Protein AF-A0A2V5QKK0-F1 (afdb_monomer_lite)

Radius of gyration: 15.45 Å; chains: 1; bounding box: 34×43×41 Å

pLDDT: mean 78.15, std 19.07, range [40.31, 93.19]

Secondary structure (DSSP, 8-state):
----------------TTSPPEEEBSS-EEEEETTEEEEEPTT-EEEEEEEETTTEEEEEETTEEEEEEGGGBS--

Sequence (76 aa):
MFGKSASSPLPAATSKPGDPKTVTLTQSVSITVPYGTVGIHPGTILPLISRVGSDKVRVRYDGADYDIPLSATDLH

Foldseek 3Di:
DDDPPPPPPPPPPPDDVPDQDKWFFQAWWWWADPVGIDIDHGRDIWGWPAADPDFWTWTDDPNDITIDGCVRIPND

Structure (mmCIF, N/CA/C/O ba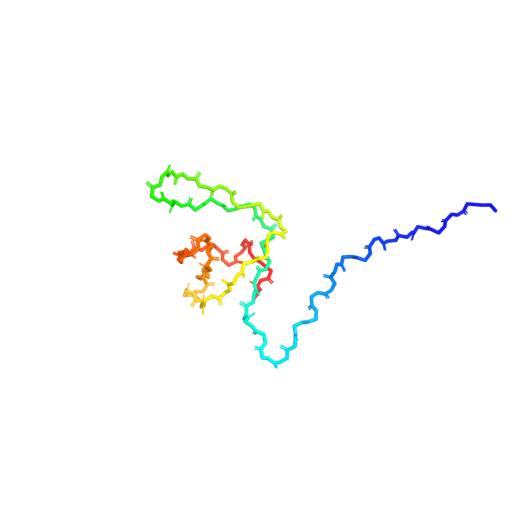ckbone):
data_AF-A0A2V5QKK0-F1
#
_entry.id   AF-A0A2V5QKK0-F1
#
loop_
_atom_site.group_PDB
_atom_site.id
_atom_site.type_symbol
_atom_site.label_atom_id
_atom_site.label_alt_id
_atom_site.label_comp_id
_atom_site.label_asym_id
_atom_site.label_entity_id
_atom_site.label_seq_id
_atom_site.pdbx_PDB_ins_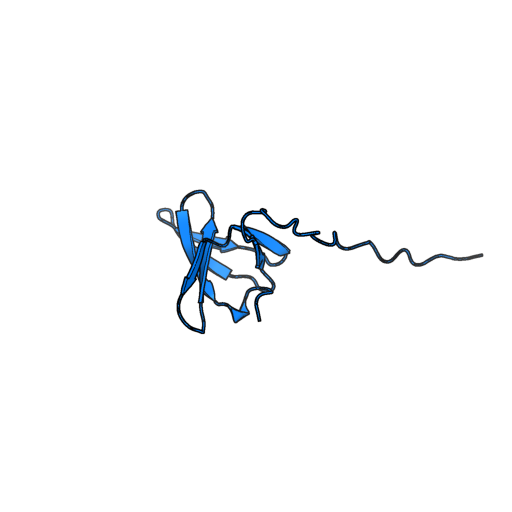code
_atom_site.Cartn_x
_atom_site.Cartn_y
_atom_site.Cartn_z
_atom_site.occupancy
_atom_site.B_iso_or_equiv
_atom_site.auth_seq_id
_atom_site.auth_comp_id
_atom_site.auth_asym_id
_atom_site.auth_atom_id
_atom_site.pdbx_PDB_model_num
ATOM 1 N N . MET A 1 1 ? 11.719 33.843 32.179 1.00 50.22 1 MET A N 1
ATOM 2 C CA . MET A 1 1 ? 10.355 33.371 31.862 1.00 50.22 1 MET A CA 1
ATOM 3 C C . MET A 1 1 ? 10.318 32.985 30.386 1.00 50.22 1 MET A C 1
ATOM 5 O O . MET A 1 1 ? 10.939 33.704 29.618 1.00 50.22 1 MET A O 1
ATOM 9 N N . PHE A 1 2 ? 9.612 31.891 30.047 1.00 56.06 2 PHE A N 1
ATOM 10 C CA . PHE A 1 2 ? 9.309 31.354 28.696 1.00 56.06 2 PHE A CA 1
ATOM 11 C C . PHE A 1 2 ? 10.529 30.852 27.898 1.00 56.06 2 PHE A C 1
ATOM 13 O O . PHE A 1 2 ? 11.477 31.583 27.682 1.00 56.06 2 PHE A O 1
ATOM 20 N N . GLY A 1 3 ? 10.637 29.626 27.402 1.00 40.75 3 GLY A N 1
ATOM 21 C CA . GLY A 1 3 ? 9.806 28.430 27.379 1.00 40.75 3 GLY A CA 1
ATOM 22 C C . GLY A 1 3 ? 10.595 27.474 26.481 1.00 40.75 3 GLY A C 1
ATOM 23 O O . GLY A 1 3 ? 10.909 27.825 25.348 1.00 40.75 3 GLY A O 1
ATOM 24 N N . LYS A 1 4 ? 11.042 26.329 27.004 1.00 41.19 4 LYS A N 1
ATOM 25 C CA . LYS A 1 4 ? 11.788 25.346 26.211 1.00 41.19 4 LYS A CA 1
ATOM 26 C C . LYS A 1 4 ? 10.831 24.806 25.147 1.00 41.19 4 LYS A C 1
ATOM 28 O O . LYS A 1 4 ? 9.889 24.105 25.505 1.00 41.19 4 LYS A O 1
ATOM 33 N N . SER A 1 5 ? 11.057 25.135 23.876 1.00 44.66 5 SER A N 1
ATOM 34 C CA . SER A 1 5 ? 10.428 24.433 22.757 1.00 44.66 5 SER A CA 1
ATOM 35 C C . SER A 1 5 ? 10.887 22.983 22.815 1.00 44.66 5 SER A C 1
ATOM 37 O O . SER A 1 5 ? 11.973 22.639 22.357 1.00 44.66 5 SER A O 1
ATOM 39 N N . ALA A 1 6 ? 10.091 22.143 23.468 1.00 43.16 6 ALA A N 1
ATOM 40 C CA . ALA A 1 6 ? 10.230 20.709 23.373 1.00 43.16 6 ALA A CA 1
ATOM 41 C C . ALA A 1 6 ? 9.838 20.330 21.942 1.00 43.16 6 ALA A C 1
ATOM 43 O O . ALA A 1 6 ? 8.658 20.188 21.627 1.00 43.16 6 ALA A O 1
ATOM 44 N N . SER A 1 7 ? 10.833 20.227 21.060 1.00 40.31 7 SER A N 1
ATOM 45 C CA . SER A 1 7 ? 10.697 19.461 19.827 1.00 40.31 7 SER A CA 1
ATOM 46 C C . SER A 1 7 ? 10.270 18.062 20.246 1.00 40.31 7 SER A C 1
ATOM 48 O O . SER A 1 7 ? 11.040 17.348 20.887 1.00 40.31 7 SER A O 1
ATOM 50 N N . SER A 1 8 ? 9.012 17.721 19.979 1.00 44.41 8 SER A N 1
ATOM 51 C CA . SER A 1 8 ? 8.484 16.383 20.217 1.00 44.41 8 SER A CA 1
ATOM 52 C C . SER A 1 8 ? 9.451 15.386 19.573 1.00 44.41 8 SER A C 1
ATOM 54 O O . SER A 1 8 ? 9.708 15.524 18.372 1.00 44.41 8 SER A O 1
ATOM 56 N N . PRO A 1 9 ? 10.065 14.450 20.319 1.00 48.16 9 PRO A N 1
ATOM 57 C CA . PRO A 1 9 ? 10.899 13.449 19.687 1.00 48.16 9 PRO A CA 1
ATOM 58 C C . PRO A 1 9 ? 9.972 12.614 18.803 1.00 48.16 9 PRO A C 1
ATOM 60 O O . PRO A 1 9 ? 9.148 11.851 19.305 1.00 48.16 9 PRO A O 1
ATOM 63 N N . LEU A 1 10 ? 10.075 12.780 17.479 1.00 43.78 10 LEU A N 1
ATOM 64 C CA . LEU A 1 10 ? 9.621 11.746 16.555 1.00 43.78 10 LEU A CA 1
ATOM 65 C C . LEU A 1 10 ? 10.264 10.442 17.050 1.00 43.78 10 LEU A C 1
ATOM 67 O O . LEU A 1 10 ? 11.473 10.454 17.305 1.00 43.78 10 LEU A O 1
ATOM 71 N N . PRO A 1 11 ? 9.509 9.349 17.248 1.00 47.91 11 PRO A N 1
ATOM 72 C CA . PRO A 1 11 ? 10.109 8.090 17.649 1.00 47.91 11 PRO A CA 1
ATOM 73 C C . PRO A 1 11 ?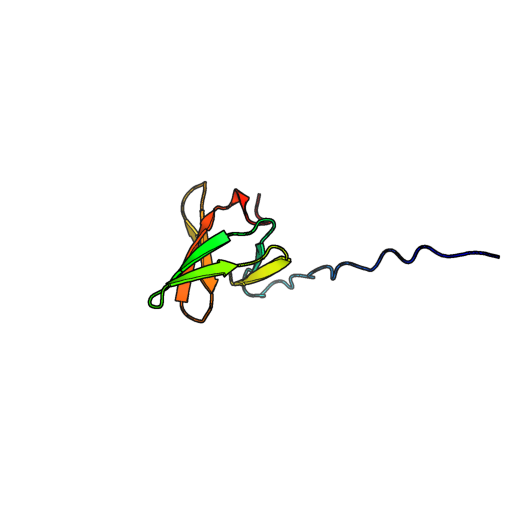 11.145 7.703 16.591 1.00 47.91 11 PRO A C 1
ATOM 75 O O . PRO A 1 11 ? 10.804 7.356 15.462 1.00 47.91 11 PRO A O 1
ATOM 78 N N . ALA A 1 12 ? 12.423 7.816 16.950 1.00 48.75 12 ALA A N 1
ATOM 79 C CA . ALA A 1 12 ? 13.514 7.262 16.178 1.00 48.75 12 ALA A CA 1
ATOM 80 C C . ALA A 1 12 ? 13.333 5.744 16.227 1.00 48.75 12 ALA A C 1
ATOM 82 O O . ALA A 1 12 ? 13.561 5.125 17.266 1.00 48.75 12 ALA A O 1
ATOM 83 N N . ALA A 1 13 ? 12.850 5.162 15.132 1.00 50.34 13 ALA A N 1
ATOM 84 C CA . ALA A 1 13 ? 12.801 3.722 14.958 1.00 50.34 13 ALA A CA 1
ATOM 85 C C . ALA A 1 13 ? 14.244 3.197 14.948 1.00 50.34 13 ALA A C 1
ATOM 87 O O . ALA A 1 13 ? 14.934 3.203 13.931 1.00 50.34 13 ALA A O 1
ATOM 88 N N . THR A 1 14 ? 14.735 2.797 16.116 1.00 42.22 14 THR A N 1
ATOM 89 C CA . THR A 1 14 ? 15.967 2.035 16.279 1.00 42.22 14 THR A CA 1
ATOM 90 C C . THR A 1 14 ? 15.727 0.633 15.730 1.00 42.22 14 THR A C 1
ATOM 92 O O . THR A 1 14 ? 15.351 -0.274 16.466 1.00 42.22 14 THR A O 1
ATOM 95 N N . SER A 1 15 ? 15.925 0.456 14.424 1.00 45.56 15 SER A N 1
ATOM 96 C CA . SER A 1 15 ? 15.933 -0.863 13.789 1.00 45.56 15 SER A CA 1
ATOM 97 C C . SER A 1 15 ? 17.131 -1.662 14.313 1.00 45.56 15 SER A C 1
ATOM 99 O O . SER A 1 15 ? 18.284 -1.408 13.957 1.00 45.56 15 SER A O 1
ATOM 101 N N . LYS A 1 16 ? 16.862 -2.610 15.206 1.00 45.31 16 LYS A N 1
ATOM 102 C CA . LYS A 1 16 ? 17.787 -3.616 15.719 1.00 45.31 16 LYS A CA 1
ATOM 103 C C . LYS A 1 16 ? 18.169 -4.571 14.574 1.00 45.31 16 LYS A C 1
ATOM 105 O O . LYS A 1 16 ? 17.330 -4.919 13.738 1.00 45.31 16 LYS A O 1
ATOM 110 N N . PRO A 1 17 ? 19.423 -5.051 14.508 1.00 40.94 17 PRO A N 1
ATOM 111 C CA . PRO A 1 17 ? 19.826 -6.030 13.501 1.00 40.94 17 PRO A CA 1
ATOM 112 C C . PRO A 1 17 ? 19.074 -7.347 13.750 1.00 40.94 17 PRO A C 1
ATOM 114 O O . PRO A 1 17 ? 19.356 -8.050 14.718 1.00 40.94 17 PRO A O 1
ATOM 117 N N . GLY A 1 18 ? 18.074 -7.642 12.916 1.00 51.50 18 GLY A N 1
ATOM 118 C CA . GLY A 1 18 ? 17.166 -8.788 13.066 1.00 51.50 18 GLY A CA 1
ATOM 119 C C . GLY A 1 18 ? 15.679 -8.427 13.022 1.00 51.50 18 GLY A C 1
ATOM 120 O O . GLY A 1 18 ? 14.851 -9.333 12.948 1.00 51.50 18 GLY A O 1
ATOM 121 N N . ASP A 1 19 ? 15.332 -7.138 13.032 1.00 57.84 19 ASP A N 1
ATOM 122 C CA . ASP A 1 19 ? 13.941 -6.711 12.905 1.00 57.84 19 ASP A CA 1
ATOM 123 C C . ASP A 1 19 ? 13.403 -6.949 11.486 1.00 57.84 19 ASP A C 1
ATOM 125 O O . ASP A 1 19 ? 14.141 -6.793 10.501 1.00 57.84 19 ASP A O 1
ATOM 129 N N . PRO A 1 20 ? 12.110 -7.310 11.348 1.00 63.97 20 PRO A N 1
ATOM 130 C CA . PRO A 1 20 ? 11.457 -7.321 10.049 1.00 63.97 20 PRO A CA 1
ATOM 131 C C . PRO A 1 20 ? 11.666 -5.953 9.402 1.00 63.97 20 PRO A C 1
ATOM 133 O O . PRO A 1 20 ? 11.409 -4.921 10.025 1.00 63.97 20 PRO A O 1
ATOM 136 N N . LYS A 1 21 ? 12.158 -5.937 8.156 1.00 83.88 21 LYS A N 1
ATOM 137 C CA . LYS A 1 21 ? 12.301 -4.687 7.408 1.00 83.88 21 LYS A CA 1
ATOM 138 C C . LYS A 1 21 ? 10.932 -4.019 7.406 1.00 83.88 21 LYS A C 1
ATOM 140 O O . LYS A 1 21 ? 9.950 -4.626 6.990 1.00 83.88 21 LYS A O 1
ATOM 145 N N . THR A 1 22 ? 10.854 -2.808 7.924 1.00 87.81 22 THR A N 1
ATOM 146 C CA . THR A 1 22 ? 9.642 -1.994 7.899 1.00 87.81 22 THR A CA 1
ATOM 147 C C . THR A 1 22 ? 9.922 -0.745 7.092 1.00 87.81 22 THR A C 1
ATOM 149 O O . THR A 1 22 ? 11.072 -0.341 6.918 1.00 87.81 22 THR A O 1
ATOM 152 N N . VAL A 1 23 ? 8.862 -0.171 6.545 1.00 89.31 23 VAL A N 1
ATOM 153 C CA . VAL A 1 23 ? 8.910 1.072 5.790 1.00 89.31 23 VAL A CA 1
ATOM 154 C C . VAL A 1 23 ? 7.839 1.997 6.298 1.00 89.31 23 VAL A C 1
ATOM 156 O O . VAL A 1 23 ? 6.702 1.587 6.527 1.00 89.31 23 VAL A O 1
ATOM 159 N N . THR A 1 24 ? 8.211 3.254 6.459 1.00 92.19 24 THR A N 1
ATOM 160 C CA . THR A 1 24 ? 7.262 4.303 6.793 1.00 92.19 24 THR A CA 1
ATOM 161 C C . THR A 1 24 ? 6.766 4.927 5.503 1.00 92.19 24 THR A C 1
ATOM 163 O O . THR A 1 24 ? 7.556 5.268 4.620 1.00 92.19 24 THR A O 1
ATOM 166 N N . LEU A 1 25 ? 5.453 5.073 5.392 1.00 92.00 25 LEU A N 1
ATOM 167 C CA . LEU A 1 25 ? 4.835 5.832 4.319 1.00 92.00 25 LEU A CA 1
ATOM 168 C C . LEU A 1 25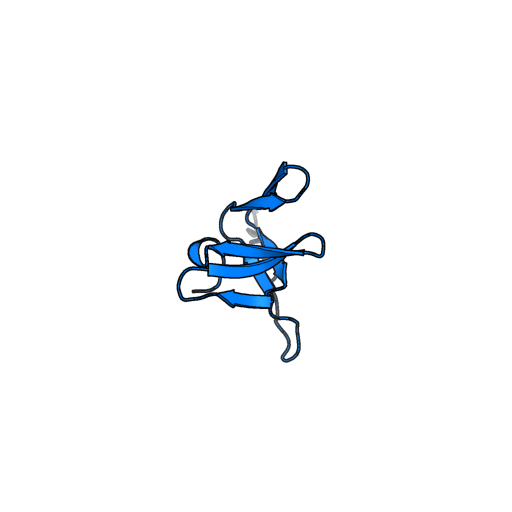 ? 5.080 7.324 4.525 1.00 92.00 25 LEU A C 1
ATOM 170 O O . LEU A 1 25 ? 4.734 7.877 5.563 1.00 92.00 25 LEU A O 1
ATOM 174 N N . THR A 1 26 ? 5.655 7.986 3.533 1.00 91.88 26 THR A N 1
ATOM 175 C CA . THR A 1 26 ? 5.849 9.443 3.511 1.00 91.88 26 THR A CA 1
ATOM 176 C C . THR A 1 26 ? 4.699 10.144 2.793 1.00 91.88 26 THR A C 1
ATOM 178 O O . THR A 1 26 ? 4.469 11.334 3.004 1.00 91.88 26 THR A O 1
ATOM 181 N N . GLN A 1 27 ? 3.936 9.404 1.986 1.00 91.31 27 GLN A N 1
ATOM 182 C CA . GLN A 1 27 ? 2.787 9.899 1.236 1.00 91.31 27 GLN A CA 1
ATOM 183 C C . GLN A 1 27 ? 1.577 8.982 1.417 1.00 91.31 27 GLN A C 1
ATOM 185 O O . GLN A 1 27 ? 1.712 7.797 1.727 1.00 91.31 27 GLN A O 1
ATOM 190 N N . SER A 1 28 ? 0.383 9.534 1.203 1.00 91.19 28 SER A N 1
ATOM 191 C CA . SER A 1 28 ? -0.848 8.747 1.169 1.00 91.19 28 SER A CA 1
ATOM 192 C C . SER A 1 28 ? -0.841 7.821 -0.046 1.00 91.19 28 SER A C 1
ATOM 194 O O . SER A 1 28 ? -0.654 8.292 -1.169 1.00 91.19 28 SER A O 1
ATOM 196 N N . VAL A 1 29 ? -1.107 6.530 0.149 1.00 91.31 29 VAL A N 1
ATOM 197 C CA . VAL A 1 29 ? -1.178 5.555 -0.952 1.00 91.31 29 VAL A CA 1
ATOM 198 C C . VAL A 1 29 ? -2.521 4.864 -0.945 1.00 91.31 29 VAL A C 1
ATOM 200 O O . VAL A 1 29 ? -3.005 4.457 0.103 1.00 91.31 29 VAL A O 1
ATOM 203 N N . SER A 1 30 ? -3.121 4.711 -2.117 1.00 92.00 30 SER A N 1
ATOM 204 C CA . SER A 1 30 ? -4.350 3.937 -2.268 1.00 92.00 30 SER A CA 1
ATOM 205 C C . SER A 1 30 ? -4.008 2.532 -2.740 1.00 92.00 30 SER A C 1
ATOM 207 O O . SER A 1 30 ? -3.380 2.373 -3.785 1.00 92.00 30 SER A O 1
ATOM 209 N N . ILE A 1 31 ? -4.425 1.522 -1.983 1.00 89.38 31 ILE A N 1
ATOM 210 C CA . ILE A 1 31 ? -4.315 0.116 -2.370 1.00 89.38 31 ILE A CA 1
ATOM 211 C C . ILE A 1 31 ? -5.699 -0.440 -2.701 1.00 89.38 31 ILE A C 1
ATOM 213 O O . ILE A 1 31 ? -6.701 -0.074 -2.085 1.00 89.38 31 ILE A O 1
ATOM 217 N N . THR A 1 32 ? -5.761 -1.319 -3.697 1.00 90.19 32 THR A N 1
ATOM 218 C CA . THR A 1 32 ? -7.002 -2.016 -4.050 1.00 90.19 32 THR A CA 1
ATOM 219 C C . THR A 1 32 ? -7.056 -3.322 -3.277 1.00 90.19 32 THR A C 1
ATOM 221 O O . THR A 1 32 ? -6.204 -4.184 -3.472 1.00 90.19 32 THR A O 1
ATOM 224 N N . VAL A 1 33 ? -8.047 -3.452 -2.404 1.00 87.12 33 VAL A N 1
ATOM 225 C CA . VAL A 1 33 ? -8.319 -4.635 -1.582 1.00 87.12 33 VAL A CA 1
ATOM 226 C C . VAL A 1 33 ? -9.616 -5.307 -2.068 1.00 87.12 33 VAL A C 1
ATOM 228 O O . VAL A 1 33 ? -10.388 -4.685 -2.800 1.00 87.12 33 VAL A O 1
ATOM 231 N N . PRO A 1 34 ? -9.923 -6.561 -1.682 1.00 85.88 34 PRO A N 1
ATOM 232 C CA . PRO A 1 34 ? -11.096 -7.277 -2.205 1.00 85.88 34 PRO A CA 1
ATOM 233 C C . PRO A 1 34 ? -12.446 -6.582 -1.966 1.00 85.88 34 PRO A C 1
ATOM 235 O O . PRO A 1 34 ? -13.388 -6.783 -2.725 1.00 85.88 34 PRO A O 1
ATOM 238 N N . TYR A 1 35 ? -12.544 -5.768 -0.914 1.00 86.12 35 TYR A N 1
ATOM 239 C CA . TYR A 1 35 ? -13.758 -5.051 -0.514 1.00 86.12 35 TYR A CA 1
ATOM 240 C C . TYR A 1 35 ? -13.758 -3.560 -0.902 1.00 86.12 35 TYR A C 1
ATOM 242 O O . TYR A 1 35 ? -14.662 -2.833 -0.497 1.00 86.12 35 TYR A O 1
ATOM 250 N N . GLY A 1 36 ? -12.777 -3.083 -1.683 1.00 89.19 36 GLY A N 1
ATOM 251 C CA . GLY A 1 36 ? -12.743 -1.705 -2.182 1.00 89.19 36 GLY A CA 1
ATOM 252 C C . GLY A 1 36 ? -11.338 -1.122 -2.315 1.00 89.19 36 GLY A C 1
ATOM 253 O O . GLY A 1 36 ? -10.356 -1.832 -2.504 1.00 89.19 36 GLY A O 1
ATOM 254 N N . THR A 1 37 ? -11.225 0.199 -2.215 1.00 90.94 37 THR A N 1
ATOM 255 C CA . THR A 1 37 ? -9.932 0.894 -2.195 1.00 90.94 37 THR A CA 1
ATOM 256 C C . THR A 1 37 ? -9.691 1.455 -0.803 1.00 90.94 37 THR A C 1
ATOM 258 O O . THR A 1 37 ? -10.537 2.169 -0.269 1.00 90.94 37 THR A O 1
ATOM 261 N N . VAL A 1 38 ? -8.537 1.141 -0.218 1.00 89.94 38 VAL A N 1
ATOM 262 C CA . VAL A 1 38 ? -8.128 1.645 1.096 1.00 89.94 38 VAL A CA 1
ATOM 263 C C . VAL A 1 38 ? -7.001 2.650 0.913 1.00 89.94 38 VAL A C 1
ATOM 265 O O . VAL A 1 38 ? -5.992 2.358 0.273 1.00 89.94 38 VAL A O 1
ATOM 268 N N . GLY A 1 39 ? -7.178 3.841 1.483 1.00 91.31 39 GLY A N 1
ATOM 269 C CA . GLY A 1 39 ? -6.126 4.846 1.591 1.00 91.31 39 GLY A CA 1
ATOM 270 C C . GLY A 1 39 ? -5.286 4.604 2.840 1.00 91.31 39 GLY A C 1
ATOM 271 O O . GLY A 1 39 ? -5.793 4.694 3.955 1.00 91.31 39 GLY A O 1
ATOM 272 N N . ILE A 1 40 ? -4.000 4.319 2.665 1.00 90.88 40 ILE A N 1
ATOM 273 C CA . ILE A 1 40 ? -3.032 4.245 3.755 1.00 90.88 40 ILE A CA 1
ATOM 274 C C . ILE A 1 40 ? -2.413 5.626 3.935 1.00 90.88 40 ILE A C 1
ATOM 276 O O . ILE A 1 40 ? -1.873 6.208 2.994 1.00 90.88 40 ILE A O 1
ATOM 280 N N . HIS A 1 41 ? -2.514 6.156 5.148 1.00 91.12 41 HIS A N 1
ATOM 281 C CA . HIS A 1 41 ? -2.061 7.502 5.468 1.00 91.12 41 HIS A CA 1
ATOM 282 C C . HIS A 1 41 ? -0.531 7.573 5.625 1.00 91.12 41 HIS A C 1
ATOM 284 O O . HIS A 1 41 ? 0.094 6.591 6.046 1.00 91.12 41 HIS A O 1
ATOM 290 N N . PRO A 1 42 ? 0.084 8.735 5.347 1.00 91.06 42 PRO A N 1
ATOM 291 C CA . PRO A 1 42 ? 1.486 8.973 5.661 1.00 91.06 42 PRO A CA 1
ATOM 292 C C . PRO A 1 42 ? 1.726 8.847 7.172 1.00 91.06 42 PRO A C 1
ATOM 294 O O . PRO A 1 42 ? 0.836 9.093 7.984 1.00 91.06 42 PRO A O 1
ATOM 297 N N . GLY A 1 43 ? 2.932 8.435 7.549 1.00 88.50 43 GLY A N 1
ATOM 298 C CA . GLY A 1 43 ? 3.314 8.066 8.911 1.00 88.50 43 GLY A CA 1
ATOM 299 C C . GLY A 1 43 ? 2.991 6.614 9.276 1.00 88.50 43 GLY A C 1
ATOM 300 O O . GLY A 1 43 ? 3.440 6.141 10.317 1.00 88.50 43 GLY A O 1
ATOM 301 N N . THR A 1 44 ? 2.257 5.881 8.431 1.00 89.56 44 THR A N 1
ATOM 302 C CA . THR A 1 44 ? 1.976 4.461 8.676 1.00 89.56 44 THR A CA 1
ATOM 303 C C . THR A 1 44 ? 3.237 3.628 8.468 1.00 89.56 44 THR A C 1
ATOM 305 O O . THR A 1 44 ? 3.891 3.731 7.429 1.00 89.56 44 THR A O 1
ATOM 308 N N . ILE A 1 45 ? 3.551 2.773 9.440 1.00 90.81 45 ILE A N 1
ATOM 309 C CA . ILE A 1 45 ? 4.672 1.834 9.376 1.00 90.81 45 ILE A CA 1
ATOM 310 C C . ILE A 1 45 ? 4.147 0.493 8.871 1.00 90.81 45 ILE A C 1
ATOM 312 O O . ILE A 1 45 ? 3.283 -0.117 9.500 1.00 90.81 45 ILE A O 1
ATOM 316 N N . LEU A 1 46 ? 4.677 0.029 7.743 1.00 89.62 46 LEU A N 1
ATOM 317 C CA . LEU A 1 46 ? 4.285 -1.225 7.113 1.00 89.62 46 LEU A CA 1
ATOM 318 C C . LEU A 1 46 ? 5.453 -2.214 7.076 1.00 89.62 46 LEU A C 1
ATOM 320 O O . LEU A 1 46 ? 6.585 -1.815 6.795 1.00 89.62 46 LEU A O 1
ATOM 324 N N . PRO A 1 47 ? 5.208 -3.515 7.303 1.00 91.62 47 PRO A N 1
ATOM 325 C CA . PRO A 1 47 ? 6.191 -4.551 7.027 1.00 91.62 47 PRO A CA 1
ATOM 326 C C . PRO A 1 47 ? 6.551 -4.568 5.541 1.00 91.62 47 PRO A C 1
ATOM 328 O O . PRO A 1 47 ? 5.689 -4.764 4.684 1.00 91.62 47 PRO A O 1
ATOM 331 N N . LEU A 1 48 ? 7.832 -4.402 5.243 1.00 89.94 48 LEU A N 1
ATOM 332 C CA . LEU A 1 48 ? 8.397 -4.575 3.917 1.00 89.94 48 LEU A CA 1
ATOM 333 C C . LEU A 1 48 ? 8.682 -6.051 3.684 1.00 89.94 48 LEU A C 1
ATOM 335 O O . LEU A 1 48 ? 9.491 -6.664 4.380 1.00 89.94 48 LEU A O 1
ATOM 339 N N . ILE A 1 49 ? 8.047 -6.600 2.658 1.00 90.75 49 ILE A N 1
ATOM 340 C CA . ILE A 1 49 ? 8.290 -7.965 2.207 1.00 90.75 49 ILE A CA 1
ATOM 341 C C . ILE A 1 49 ? 9.495 -7.976 1.266 1.00 90.75 49 ILE A C 1
ATOM 343 O O . ILE A 1 49 ? 10.466 -8.697 1.493 1.00 90.75 49 ILE A O 1
ATOM 347 N N . SER A 1 50 ? 9.463 -7.140 0.228 1.00 88.56 50 SER A N 1
ATOM 348 C CA . SER A 1 50 ? 10.528 -7.044 -0.773 1.00 88.56 50 SER A CA 1
ATOM 349 C C . SER A 1 50 ? 10.432 -5.746 -1.578 1.00 88.56 50 SER A C 1
ATOM 351 O O . SER A 1 50 ? 9.412 -5.064 -1.566 1.00 88.56 50 SER A O 1
ATOM 353 N N . ARG A 1 51 ? 11.502 -5.378 -2.290 1.00 87.38 51 ARG A N 1
ATOM 354 C CA . ARG A 1 51 ? 11.460 -4.310 -3.300 1.00 87.38 51 ARG A CA 1
ATOM 355 C C . ARG A 1 51 ? 11.095 -4.938 -4.648 1.00 87.38 51 ARG A C 1
ATOM 357 O O . ARG A 1 51 ? 11.677 -5.958 -5.014 1.00 87.38 51 ARG A O 1
ATOM 364 N N . VAL A 1 52 ? 10.126 -4.358 -5.352 1.00 88.56 52 VAL A N 1
ATOM 365 C CA . VAL A 1 52 ? 9.630 -4.856 -6.641 1.00 88.56 52 VAL A CA 1
ATOM 366 C C . VAL A 1 52 ? 10.074 -3.874 -7.716 1.00 88.56 52 VAL A C 1
ATOM 368 O O . VAL A 1 52 ? 9.477 -2.818 -7.899 1.00 88.56 52 VAL A O 1
ATOM 371 N N . GLY A 1 53 ? 11.165 -4.213 -8.401 1.00 83.81 53 GLY A N 1
ATOM 372 C CA . GLY A 1 53 ? 11.779 -3.324 -9.385 1.00 83.81 53 GLY A CA 1
ATOM 373 C C . GLY A 1 53 ? 12.451 -2.104 -8.748 1.00 83.81 53 GLY A C 1
ATOM 374 O O . GLY A 1 53 ? 12.959 -2.172 -7.626 1.00 83.81 53 GLY A O 1
ATOM 375 N N . SER A 1 54 ? 12.479 -0.999 -9.493 1.00 83.56 54 SER A N 1
ATOM 376 C CA . SER A 1 54 ? 13.156 0.242 -9.088 1.00 83.56 54 SER A CA 1
ATOM 377 C C . SER A 1 54 ? 12.199 1.293 -8.521 1.00 83.56 54 SER A C 1
ATOM 379 O O . SER A 1 54 ? 12.644 2.202 -7.830 1.00 83.56 54 SER A O 1
ATOM 381 N N . ASP A 1 55 ? 10.901 1.180 -8.805 1.00 90.44 55 ASP A N 1
ATOM 382 C CA . ASP A 1 55 ? 9.884 2.190 -8.498 1.00 90.44 55 ASP A CA 1
ATOM 383 C C . ASP A 1 55 ? 8.840 1.734 -7.472 1.00 90.44 55 ASP A C 1
ATOM 385 O O . ASP A 1 55 ? 8.072 2.569 -6.993 1.00 90.44 55 ASP A O 1
ATOM 389 N N . LYS A 1 56 ? 8.807 0.446 -7.093 1.00 92.06 56 LYS A N 1
ATOM 390 C CA . LYS A 1 56 ? 7.831 -0.090 -6.132 1.00 92.06 56 LYS A CA 1
ATOM 391 C C . LYS A 1 56 ? 8.447 -0.942 -5.037 1.00 92.06 56 LYS A C 1
ATOM 393 O O . LYS A 1 56 ? 9.524 -1.527 -5.160 1.00 92.06 56 LYS A O 1
ATOM 398 N N . VAL A 1 57 ? 7.705 -1.051 -3.945 1.00 91.88 57 VAL A N 1
ATOM 399 C CA . VAL A 1 57 ? 7.974 -1.980 -2.853 1.00 91.88 57 VAL A CA 1
ATOM 400 C C . VAL A 1 57 ? 6.722 -2.758 -2.511 1.00 91.88 57 VAL A C 1
ATOM 402 O O . VAL A 1 57 ? 5.615 -2.226 -2.529 1.00 91.88 57 VAL A O 1
ATOM 405 N N . ARG A 1 58 ? 6.923 -4.026 -2.176 1.00 92.94 58 ARG A N 1
ATOM 406 C CA . ARG A 1 58 ? 5.881 -4.916 -1.703 1.00 92.94 58 ARG A CA 1
ATOM 407 C C . ARG A 1 58 ? 5.845 -4.871 -0.191 1.00 92.94 58 ARG A C 1
ATOM 409 O O . ARG A 1 58 ? 6.807 -5.249 0.484 1.00 92.94 58 ARG A O 1
ATOM 416 N N . VAL A 1 59 ? 4.728 -4.398 0.328 1.00 91.88 59 VAL A N 1
ATOM 417 C CA . VAL A 1 59 ? 4.456 -4.266 1.755 1.00 91.88 59 VAL A CA 1
ATOM 418 C C . VAL A 1 59 ? 3.305 -5.169 2.145 1.00 91.88 59 VAL A C 1
ATOM 420 O O . VAL A 1 59 ? 2.472 -5.506 1.311 1.00 91.88 59 VAL A O 1
ATOM 423 N N . ARG A 1 60 ? 3.232 -5.547 3.417 1.00 92.06 60 ARG A N 1
ATOM 424 C CA . ARG A 1 60 ? 2.082 -6.276 3.945 1.00 92.06 60 ARG A CA 1
ATOM 425 C C . ARG A 1 60 ? 1.141 -5.330 4.671 1.00 92.06 60 ARG A C 1
ATOM 427 O O . ARG A 1 60 ? 1.545 -4.656 5.612 1.00 92.06 60 ARG A O 1
ATOM 434 N N . TYR A 1 61 ? -0.115 -5.309 4.253 1.00 89.56 61 TYR A N 1
ATOM 435 C CA . TYR A 1 61 ? -1.182 -4.534 4.871 1.00 89.56 61 TYR A CA 1
ATOM 436 C C . TYR A 1 61 ? -2.384 -5.448 5.097 1.00 89.56 61 TYR A C 1
ATOM 438 O O . TYR A 1 61 ? -2.755 -6.206 4.209 1.00 89.56 61 TYR A O 1
ATOM 446 N N . ASP A 1 62 ? -2.959 -5.423 6.297 1.00 87.31 62 ASP A N 1
ATOM 447 C CA . ASP A 1 62 ? -4.135 -6.237 6.651 1.00 87.31 62 ASP A CA 1
ATOM 448 C C . ASP A 1 62 ? -3.999 -7.740 6.291 1.00 87.31 62 ASP A C 1
ATOM 450 O O . ASP A 1 62 ? -4.896 -8.385 5.755 1.00 87.31 62 ASP A O 1
ATOM 454 N N . GLY A 1 63 ? -2.800 -8.298 6.506 1.00 86.88 63 GLY A N 1
ATOM 455 C CA . GLY A 1 63 ? -2.496 -9.710 6.242 1.00 86.88 63 GLY A CA 1
ATOM 456 C C . GLY A 1 63 ? -2.234 -10.086 4.777 1.00 86.88 63 GLY A C 1
ATOM 457 O O . GLY A 1 63 ? -1.839 -11.223 4.527 1.00 86.88 63 GLY A O 1
ATOM 458 N N . ALA A 1 64 ? -2.370 -9.155 3.831 1.00 89.25 64 ALA A N 1
ATOM 459 C CA . ALA A 1 64 ? -2.105 -9.369 2.408 1.00 89.25 64 ALA A CA 1
ATOM 460 C C . ALA A 1 64 ? -0.956 -8.489 1.897 1.00 89.25 64 ALA A C 1
ATOM 462 O O . ALA A 1 64 ? -0.630 -7.458 2.487 1.00 89.25 64 ALA A O 1
ATOM 463 N N . ASP A 1 65 ? -0.328 -8.902 0.797 1.00 92.50 65 ASP A N 1
ATOM 464 C CA . ASP A 1 65 ? 0.774 -8.150 0.206 1.00 92.50 65 ASP A CA 1
ATOM 465 C C . ASP A 1 65 ? 0.274 -7.200 -0.885 1.00 92.50 65 ASP A C 1
ATOM 467 O 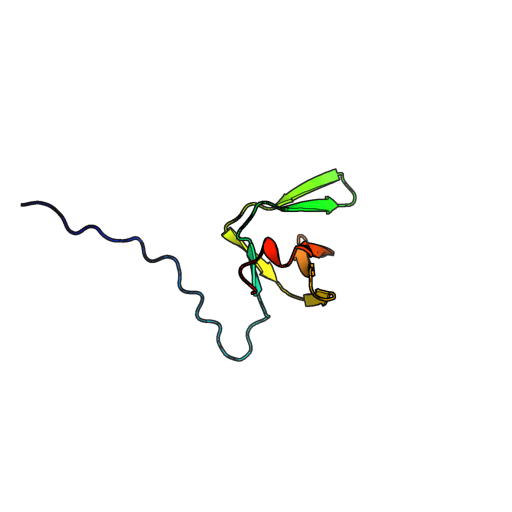O . ASP A 1 65 ? -0.500 -7.598 -1.756 1.00 92.50 65 ASP A O 1
ATOM 471 N N . TYR A 1 66 ? 0.785 -5.973 -0.878 1.00 91.81 66 TYR A N 1
ATOM 472 C CA . TYR A 1 66 ? 0.449 -4.933 -1.841 1.00 91.81 66 TYR A CA 1
ATOM 473 C C . TYR A 1 66 ? 1.700 -4.226 -2.340 1.00 91.81 66 TYR A C 1
ATOM 475 O O . TYR A 1 66 ? 2.633 -3.967 -1.577 1.00 91.81 66 TYR A O 1
ATOM 483 N N . ASP A 1 67 ? 1.681 -3.863 -3.617 1.00 93.19 67 ASP A N 1
ATOM 484 C CA . ASP A 1 67 ? 2.745 -3.083 -4.233 1.00 93.19 67 ASP A CA 1
ATOM 485 C C . ASP A 1 67 ? 2.409 -1.593 -4.132 1.00 93.19 67 ASP A C 1
ATOM 487 O O . ASP A 1 67 ? 1.418 -1.122 -4.695 1.00 93.19 67 ASP A O 1
ATOM 491 N N . ILE A 1 68 ? 3.256 -0.842 -3.434 1.00 91.75 68 ILE A N 1
ATOM 492 C CA . ILE A 1 68 ? 3.154 0.613 -3.300 1.00 91.75 68 ILE A CA 1
ATOM 493 C C . ILE A 1 68 ? 4.357 1.295 -3.969 1.00 91.75 68 ILE A C 1
ATOM 495 O O . ILE A 1 68 ? 5.421 0.680 -4.088 1.00 91.75 68 ILE A O 1
ATOM 499 N N . PRO A 1 69 ? 4.233 2.557 -4.411 1.00 91.81 69 PRO A N 1
ATOM 500 C CA . PRO A 1 69 ? 5.359 3.299 -4.964 1.00 91.81 69 PRO A CA 1
ATOM 501 C C . PRO A 1 69 ? 6.466 3.471 -3.922 1.00 91.81 69 PRO A C 1
ATOM 503 O O . PRO A 1 69 ? 6.203 3.897 -2.798 1.00 91.81 69 PRO A O 1
ATOM 506 N N . LEU A 1 70 ? 7.713 3.211 -4.314 1.00 90.00 70 LEU A N 1
ATOM 507 C CA . LEU A 1 70 ? 8.899 3.456 -3.494 1.00 90.00 70 LEU A CA 1
ATOM 508 C C . LEU A 1 70 ? 8.976 4.939 -3.095 1.00 90.00 70 LEU A C 1
ATOM 510 O O . LEU A 1 70 ? 9.248 5.247 -1.941 1.00 90.00 70 LEU A O 1
ATOM 514 N N . SER A 1 71 ? 8.622 5.846 -4.012 1.00 90.81 71 SER A N 1
ATOM 515 C CA . SER A 1 71 ? 8.569 7.297 -3.774 1.00 90.81 71 SER A CA 1
ATOM 516 C C . SER A 1 71 ? 7.570 7.726 -2.693 1.00 90.81 71 SER A C 1
ATOM 518 O O . SER A 1 71 ? 7.683 8.830 -2.170 1.00 90.81 71 SER A O 1
ATOM 520 N N . ALA A 1 72 ? 6.593 6.873 -2.365 1.00 89.31 72 ALA A N 1
ATOM 521 C CA . ALA A 1 72 ? 5.639 7.106 -1.285 1.00 89.31 72 ALA A CA 1
ATOM 522 C C . ALA A 1 72 ? 6.129 6.557 0.066 1.00 89.31 72 ALA A C 1
ATOM 524 O O . ALA A 1 72 ? 5.408 6.629 1.062 1.00 89.31 72 ALA A O 1
ATOM 525 N N . THR A 1 73 ? 7.338 5.993 0.105 1.00 90.00 73 THR A N 1
ATOM 526 C CA . THR A 1 73 ? 7.990 5.466 1.306 1.00 90.00 73 THR A CA 1
ATOM 527 C C . THR A 1 73 ? 9.246 6.260 1.643 1.00 90.00 73 THR A C 1
ATOM 529 O O . THR A 1 73 ? 9.742 7.040 0.836 1.00 90.00 73 THR A O 1
ATOM 532 N N . ASP A 1 74 ? 9.773 6.047 2.845 1.00 86.88 74 ASP A N 1
ATOM 533 C CA . ASP A 1 74 ? 11.059 6.604 3.286 1.00 86.88 74 ASP A CA 1
ATOM 534 C C . ASP A 1 74 ? 12.280 5.885 2.668 1.00 86.88 74 ASP A C 1
ATOM 536 O O . ASP A 1 74 ? 13.421 6.333 2.793 1.00 86.88 74 ASP A O 1
ATOM 540 N N . LEU A 1 75 ? 12.058 4.770 1.959 1.00 79.62 75 LEU A N 1
ATOM 541 C CA . 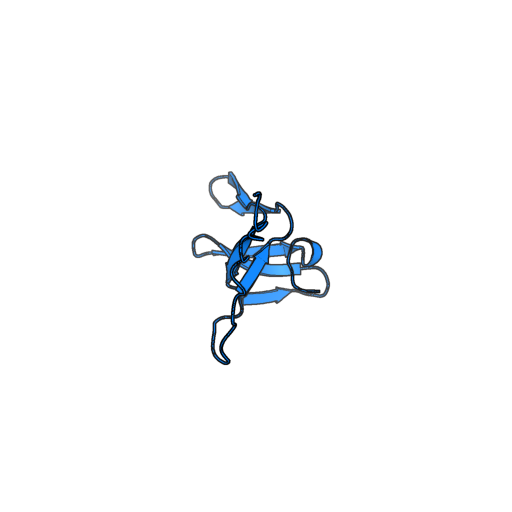LEU A 1 75 ? 13.128 4.085 1.244 1.00 79.62 75 LEU A CA 1
ATOM 542 C C . LEU A 1 75 ? 13.496 4.856 -0.022 1.00 79.62 75 LEU A C 1
ATOM 544 O O . LEU A 1 75 ? 12.771 4.820 -1.013 1.00 79.62 75 LEU A O 1
ATOM 548 N N . HIS A 1 76 ? 14.658 5.488 0.016 1.00 62.09 76 HIS A N 1
ATOM 549 C CA . HIS A 1 76 ? 15.335 6.081 -1.131 1.00 62.09 76 HIS A CA 1
ATOM 550 C C . HIS A 1 76 ? 16.369 5.118 -1.744 1.00 62.09 76 HIS A C 1
ATOM 552 O O . HIS A 1 76 ? 16.638 4.033 -1.161 1.00 62.09 76 HIS A O 1
#